Protein AF-A0A967KNG6-F1 (afdb_monomer)

Solvent-accessible surface area (backbone atoms only — not comparable to full-atom values): 4961 Å² total; per-residue (Å²): 103,77,73,54,50,59,52,50,54,47,36,53,53,51,50,54,57,70,57,60,84,64,69,87,71,92,56,77,75,65,64,66,53,51,63,45,49,51,53,46,48,55,52,46,68,57,42,50,59,53,52,53,51,50,62,76,67,60,79,82,58,65,69,64,59,56,71,69,65,54,78,76,77,46,55,64,74,74,72,110

pLDDT: mean 95.4, std 6.03, range [62.75, 98.69]

Foldseek 3Di:
DVVVVVLLVVLVVVVCVLPPPDDDDDDPSVVSNPVSVVSNVVSCVVVVVVVVVCVVPDDDDVVVVVVPDDPVVCPVVVVD

Mean predicted aligned error: 4.94 Å

Radius of gyration: 22.89 Å; Cα contacts (8 Å, |Δi|>4): 17; chains: 1; bounding box: 29×42×60 Å

Nearest PDB structures (foldseek):
  4d5y-assembly1_h  TM=3.310E-01  e=4.886E+00  Oryctolagus cuniculus

Structure (mmCIF, N/CA/C/O backbone):
data_AF-A0A967KNG6-F1
#
_entry.id   AF-A0A967KNG6-F1
#
loop_
_atom_site.grou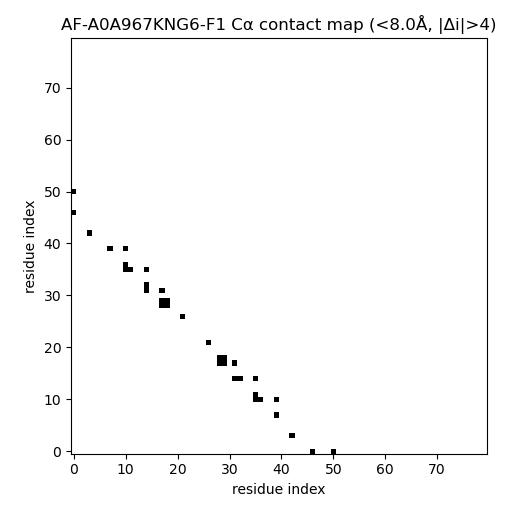p_PDB
_atom_site.id
_atom_site.type_symbol
_atom_site.label_atom_id
_atom_site.label_alt_id
_atom_site.label_comp_id
_atom_site.label_asym_id
_atom_site.label_entity_id
_atom_site.label_seq_id
_atom_site.pdbx_PDB_ins_code
_atom_site.Cartn_x
_atom_site.Cartn_y
_atom_site.Cartn_z
_atom_site.occupancy
_atom_site.B_iso_or_equiv
_atom_site.auth_seq_id
_atom_site.auth_comp_id
_atom_site.auth_asym_id
_atom_site.auth_atom_id
_atom_site.pdbx_PDB_model_num
ATOM 1 N N . ALA A 1 1 ? -2.729 -4.504 6.806 1.00 86.56 1 ALA A N 1
ATOM 2 C CA . ALA A 1 1 ? -2.937 -3.164 6.213 1.00 86.56 1 ALA A CA 1
ATOM 3 C C . ALA A 1 1 ? -1.672 -2.299 6.216 1.00 86.56 1 ALA A C 1
ATOM 5 O O . ALA A 1 1 ? -1.154 -2.046 5.140 1.00 86.56 1 ALA A O 1
ATOM 6 N N . ARG A 1 2 ? -1.109 -1.900 7.372 1.00 95.44 2 ARG A N 1
ATOM 7 C CA . ARG A 1 2 ? 0.037 -0.959 7.423 1.00 95.44 2 ARG A CA 1
ATOM 8 C C . ARG A 1 2 ? 1.247 -1.371 6.568 1.00 95.44 2 ARG A C 1
ATOM 10 O O . ARG A 1 2 ? 1.650 -0.615 5.699 1.00 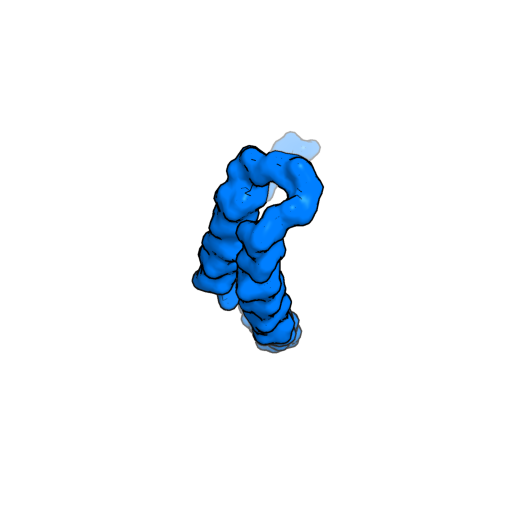95.44 2 ARG A O 1
ATOM 17 N N . ALA A 1 3 ? 1.778 -2.584 6.747 1.00 96.12 3 ALA A N 1
ATOM 18 C CA . ALA A 1 3 ? 2.910 -3.068 5.943 1.00 96.12 3 ALA A CA 1
ATOM 19 C C . ALA A 1 3 ? 2.567 -3.235 4.448 1.00 96.12 3 ALA A C 1
ATOM 21 O O . ALA A 1 3 ? 3.419 -3.041 3.587 1.00 96.12 3 ALA A O 1
ATOM 22 N N . LYS A 1 4 ? 1.302 -3.549 4.131 1.00 97.75 4 LYS A N 1
ATOM 23 C CA . LYS A 1 4 ? 0.825 -3.674 2.747 1.00 97.75 4 LYS A CA 1
ATOM 24 C C . LYS A 1 4 ? 0.843 -2.333 2.006 1.00 97.75 4 LYS A C 1
ATOM 26 O O . LYS A 1 4 ? 1.062 -2.341 0.806 1.00 97.75 4 LYS A O 1
ATOM 31 N N . SER A 1 5 ? 0.717 -1.204 2.710 1.00 97.69 5 SER A N 1
ATOM 32 C CA . SER A 1 5 ? 0.910 0.127 2.115 1.00 97.69 5 SER A CA 1
ATOM 33 C C . SER A 1 5 ? 2.305 0.277 1.493 1.00 97.69 5 SER A C 1
ATOM 35 O O . SER A 1 5 ? 2.420 0.635 0.327 1.00 97.69 5 SER A O 1
ATOM 37 N N . GLY A 1 6 ? 3.364 -0.107 2.218 1.00 98.25 6 GLY A N 1
ATOM 38 C CA . GLY A 1 6 ? 4.735 -0.060 1.693 1.00 98.25 6 GLY A CA 1
ATOM 39 C C . GLY A 1 6 ? 4.935 -0.926 0.445 1.00 98.25 6 GLY A C 1
ATOM 40 O O . GLY A 1 6 ? 5.606 -0.503 -0.491 1.00 98.25 6 GLY A O 1
ATOM 41 N N . ARG A 1 7 ? 4.288 -2.098 0.391 1.00 98.06 7 ARG A N 1
ATOM 42 C CA . ARG A 1 7 ? 4.289 -2.965 -0.800 1.00 98.06 7 ARG A CA 1
ATOM 43 C C . ARG A 1 7 ? 3.665 -2.267 -2.012 1.00 98.06 7 ARG A C 1
ATOM 45 O O . ARG A 1 7 ? 4.284 -2.234 -3.066 1.00 98.06 7 ARG A O 1
ATOM 52 N N . LEU A 1 8 ? 2.487 -1.661 -1.850 1.00 98.50 8 LEU A N 1
ATOM 53 C CA . LEU A 1 8 ? 1.802 -0.956 -2.942 1.00 98.50 8 LEU A CA 1
ATOM 54 C C . LEU A 1 8 ? 2.574 0.284 -3.415 1.00 98.50 8 LEU A C 1
ATOM 56 O O . LEU A 1 8 ? 2.637 0.542 -4.614 1.00 98.50 8 LEU A O 1
ATOM 60 N N . ILE A 1 9 ? 3.205 1.017 -2.491 1.00 98.69 9 ILE A N 1
ATOM 61 C CA . ILE A 1 9 ? 4.106 2.130 -2.829 1.00 98.69 9 ILE A CA 1
ATOM 62 C C . ILE A 1 9 ? 5.292 1.623 -3.660 1.00 98.69 9 ILE A C 1
ATOM 64 O O . ILE A 1 9 ? 5.653 2.247 -4.657 1.00 98.69 9 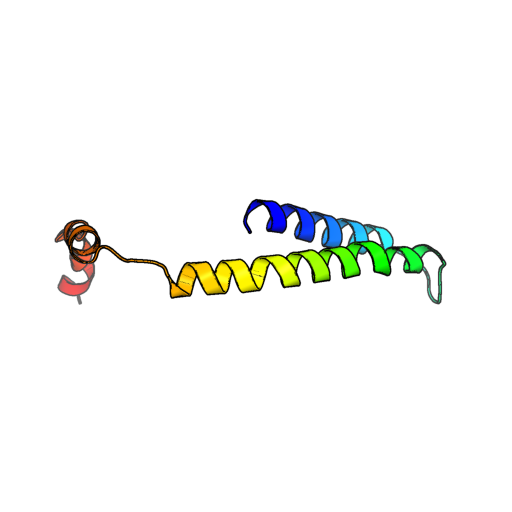ILE A O 1
ATOM 68 N N . GLY A 1 10 ? 5.873 0.482 -3.280 1.00 98.69 10 GLY A N 1
ATOM 69 C CA . GLY A 1 10 ? 6.932 -0.180 -4.041 1.00 98.69 10 GLY A CA 1
ATOM 70 C C . GLY A 1 10 ? 6.497 -0.540 -5.462 1.00 98.69 10 GLY A C 1
ATOM 71 O O . GLY A 1 10 ? 7.164 -0.137 -6.410 1.00 98.69 10 GLY A O 1
ATOM 72 N N . ASN A 1 11 ? 5.349 -1.208 -5.615 1.00 98.56 11 ASN A N 1
ATOM 73 C CA . ASN A 1 11 ? 4.797 -1.576 -6.925 1.00 98.56 11 ASN A CA 1
ATOM 74 C C . ASN A 1 11 ? 4.579 -0.350 -7.823 1.00 98.56 11 ASN A C 1
ATOM 76 O O . ASN A 1 11 ? 4.985 -0.358 -8.982 1.00 98.56 11 ASN A O 1
ATOM 80 N N . LEU A 1 12 ? 3.984 0.720 -7.281 1.00 98.62 12 LEU A N 1
ATOM 81 C CA . LEU A 1 12 ? 3.773 1.966 -8.020 1.00 98.62 12 LEU A CA 1
ATOM 82 C C . LEU A 1 12 ? 5.103 2.583 -8.464 1.00 98.62 12 LEU A C 1
ATOM 84 O O . LEU A 1 12 ? 5.256 2.976 -9.616 1.00 98.62 12 LEU A O 1
ATOM 88 N N . THR A 1 13 ? 6.064 2.670 -7.547 1.00 98.69 13 THR A N 1
ATOM 89 C CA . THR A 1 13 ? 7.359 3.302 -7.822 1.00 98.69 13 THR A CA 1
ATOM 90 C C . THR A 1 13 ? 8.152 2.500 -8.854 1.00 98.69 13 THR A C 1
ATOM 92 O O . THR A 1 13 ? 8.747 3.091 -9.751 1.00 98.69 13 THR A O 1
ATOM 95 N N . GLY A 1 14 ? 8.116 1.165 -8.766 1.00 98.56 14 GLY A N 1
ATOM 96 C CA . GLY A 1 14 ? 8.705 0.265 -9.757 1.00 98.56 14 GLY A CA 1
ATOM 97 C C . GLY A 1 14 ? 8.088 0.454 -11.140 1.00 98.56 14 GLY A C 1
ATOM 98 O O . GLY A 1 14 ? 8.815 0.701 -12.096 1.00 98.56 14 GLY A O 1
ATOM 99 N N . LEU A 1 15 ? 6.755 0.453 -11.238 1.00 98.38 15 LEU A N 1
ATOM 100 C CA . LEU A 1 15 ? 6.061 0.656 -12.513 1.00 98.38 15 LEU A CA 1
ATOM 101 C C . LEU A 1 15 ? 6.370 2.029 -13.131 1.00 98.38 15 LEU A C 1
ATOM 103 O O . LEU A 1 15 ? 6.649 2.122 -14.323 1.00 98.38 15 LEU A O 1
ATOM 107 N N . LEU A 1 16 ? 6.375 3.099 -12.329 1.00 98.62 16 LEU A N 1
ATOM 108 C CA . LEU A 1 16 ? 6.764 4.433 -12.801 1.00 98.62 16 LEU A CA 1
ATOM 109 C C . LEU A 1 16 ? 8.209 4.464 -13.316 1.00 98.62 16 LEU A C 1
ATOM 111 O O . LEU A 1 16 ? 8.490 5.172 -14.282 1.00 98.62 16 LEU A O 1
ATOM 115 N N . ALA A 1 17 ? 9.117 3.708 -12.694 1.00 98.50 17 ALA A N 1
ATOM 116 C CA . ALA A 1 17 ? 10.496 3.592 -13.152 1.00 98.50 17 ALA A CA 1
ATOM 117 C C . ALA A 1 17 ? 10.599 2.837 -14.486 1.00 98.50 17 ALA A C 1
ATOM 119 O O . ALA A 1 17 ? 11.319 3.308 -15.362 1.00 98.50 17 ALA A O 1
ATOM 120 N N . THR A 1 18 ? 9.847 1.747 -14.672 1.00 98.00 18 THR A N 1
ATOM 121 C CA . THR A 1 18 ? 9.763 1.022 -15.954 1.00 98.00 18 THR A CA 1
ATOM 122 C C . THR A 1 18 ? 9.255 1.921 -17.080 1.00 98.00 18 THR A C 1
ATOM 124 O O . THR A 1 18 ? 9.793 1.913 -18.180 1.00 98.00 18 THR A O 1
ATOM 127 N N . LEU A 1 19 ? 8.243 2.749 -16.805 1.00 98.00 19 LEU A N 1
ATOM 128 C CA . LEU A 1 19 ? 7.644 3.629 -17.812 1.00 98.00 19 LEU A CA 1
ATOM 129 C C . LEU A 1 19 ? 8.501 4.858 -18.153 1.00 98.00 19 LEU A C 1
ATOM 131 O O . LEU A 1 19 ? 8.258 5.537 -19.155 1.00 98.00 19 LEU A O 1
ATOM 135 N N . LYS A 1 20 ? 9.478 5.198 -17.310 1.00 98.25 20 LYS A N 1
ATOM 136 C CA . LYS A 1 20 ? 10.224 6.452 -17.411 1.00 98.25 20 LYS A CA 1
ATOM 137 C C . LYS A 1 20 ? 11.055 6.499 -18.696 1.00 98.25 20 LYS A C 1
ATOM 139 O O . LYS A 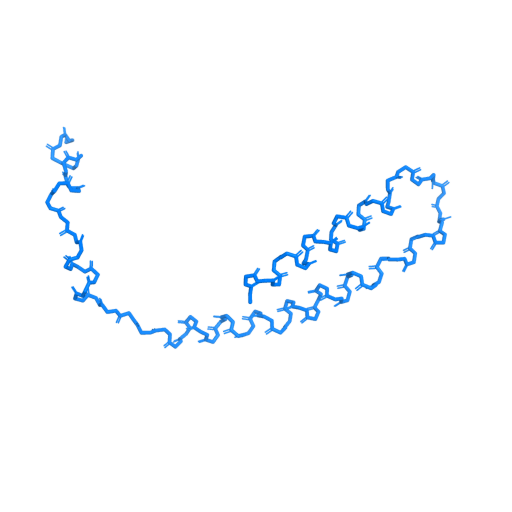1 20 ? 12.113 5.887 -18.790 1.00 98.25 20 LYS A O 1
ATOM 144 N N . GLY A 1 21 ? 10.651 7.368 -19.621 1.00 97.50 21 GLY A N 1
ATOM 145 C CA . GLY A 1 21 ? 11.425 7.668 -20.828 1.00 97.50 21 GLY A CA 1
ATOM 146 C C . GLY A 1 21 ? 11.300 6.622 -21.935 1.00 97.50 21 GLY A C 1
ATOM 147 O O . GLY A 1 21 ? 12.090 6.670 -22.875 1.00 97.50 21 GLY A O 1
ATOM 148 N N . LEU A 1 22 ? 10.320 5.714 -21.847 1.00 96.94 22 LEU A N 1
ATOM 149 C CA . LEU A 1 22 ? 10.012 4.792 -22.936 1.00 96.94 22 LEU A CA 1
ATOM 150 C C . LEU A 1 22 ? 9.622 5.578 -24.202 1.00 96.94 22 LEU A C 1
ATOM 152 O O . LEU A 1 22 ? 8.748 6.453 -24.135 1.00 96.94 22 LEU A O 1
ATOM 156 N N . PRO A 1 23 ? 10.251 5.301 -25.359 1.00 95.62 23 PRO A N 1
ATOM 157 C CA . PRO A 1 23 ? 9.819 5.876 -26.621 1.00 95.62 23 PRO A CA 1
ATOM 158 C C . PRO A 1 23 ? 8.452 5.308 -27.015 1.00 95.62 23 PRO A C 1
ATOM 160 O O . PRO A 1 23 ? 8.079 4.202 -26.637 1.00 95.62 23 PRO A O 1
ATOM 163 N N . SER A 1 24 ? 7.700 6.056 -27.819 1.00 95.31 24 SER A N 1
ATOM 164 C CA . SER A 1 24 ? 6.505 5.506 -28.468 1.00 95.31 24 SER A CA 1
ATOM 165 C C . SER A 1 24 ? 6.901 4.532 -29.593 1.00 95.31 24 SER A C 1
ATOM 167 O O . SER A 1 24 ? 7.919 4.739 -30.247 1.00 95.31 24 SER A O 1
ATOM 169 N N . ALA A 1 25 ? 6.128 3.496 -29.926 1.00 92.69 25 ALA A N 1
ATOM 170 C CA . ALA A 1 25 ? 4.825 3.101 -29.384 1.00 92.69 25 ALA A CA 1
ATOM 171 C C . ALA A 1 25 ? 4.938 1.900 -28.424 1.00 92.69 25 ALA A C 1
ATOM 173 O O . ALA A 1 25 ? 5.344 2.082 -27.285 1.00 92.69 25 ALA A O 1
ATOM 174 N N . TYR A 1 26 ? 4.553 0.691 -28.847 1.00 96.94 26 TYR A N 1
ATOM 175 C CA . TYR A 1 26 ? 4.681 -0.505 -28.012 1.00 96.94 26 TYR A CA 1
ATOM 176 C C . TYR A 1 26 ? 6.152 -0.866 -27.783 1.00 96.94 26 TYR A C 1
ATOM 178 O O . TYR A 1 26 ? 6.917 -0.959 -28.743 1.00 96.94 26 TYR A O 1
ATOM 186 N N . ASP A 1 27 ? 6.482 -1.165 -26.529 1.00 97.88 27 ASP A N 1
ATOM 187 C CA . ASP A 1 27 ? 7.744 -1.765 -26.111 1.00 97.88 27 ASP A CA 1
ATOM 188 C C . ASP A 1 27 ? 7.468 -3.006 -25.244 1.00 97.88 27 ASP A C 1
ATOM 190 O O . ASP A 1 27 ? 6.442 -3.087 -24.558 1.00 97.88 27 ASP A O 1
ATOM 194 N N . LYS A 1 28 ? 8.368 -3.995 -25.280 1.00 97.56 28 LYS A N 1
ATOM 195 C CA . LYS A 1 28 ? 8.238 -5.225 -24.491 1.00 97.56 28 LYS A CA 1
ATOM 196 C C . LYS A 1 28 ? 8.298 -4.943 -22.987 1.00 97.56 28 LYS A C 1
ATOM 198 O O . LYS A 1 28 ? 7.657 -5.67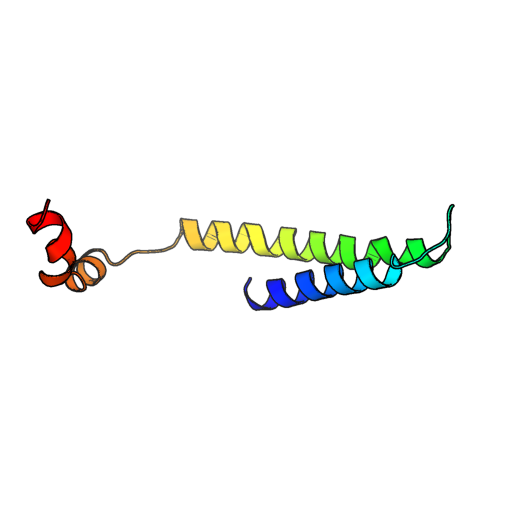4 -22.234 1.00 97.56 28 LYS A O 1
ATOM 203 N N . ASP A 1 29 ? 8.968 -3.875 -22.567 1.00 97.94 29 ASP A N 1
ATOM 204 C CA . ASP A 1 29 ? 9.050 -3.444 -21.167 1.00 97.94 29 ASP A CA 1
ATOM 205 C C . ASP A 1 29 ? 7.661 -3.171 -20.560 1.00 97.94 29 ASP A C 1
ATOM 207 O O . ASP A 1 29 ? 7.445 -3.362 -19.364 1.00 97.94 29 ASP A O 1
ATOM 211 N N . LEU A 1 30 ? 6.663 -2.831 -21.390 1.00 98.19 30 LEU A N 1
ATOM 212 C CA . LEU A 1 30 ? 5.269 -2.669 -20.960 1.00 98.19 30 LEU A CA 1
ATOM 213 C C . LEU A 1 30 ? 4.637 -3.966 -20.435 1.00 98.19 30 LEU A C 1
ATOM 215 O O . LEU A 1 30 ? 3.548 -3.921 -19.876 1.00 98.19 30 LEU A O 1
ATOM 219 N N . GLN A 1 31 ? 5.273 -5.128 -20.617 1.00 98.19 31 GLN A N 1
ATOM 220 C CA . GLN A 1 31 ? 4.764 -6.390 -20.080 1.00 98.19 31 GLN A CA 1
ATOM 221 C C . GLN A 1 31 ? 4.900 -6.506 -18.556 1.00 98.19 31 GLN A C 1
ATOM 223 O O . GLN A 1 31 ? 4.155 -7.295 -17.970 1.00 98.19 31 GLN A O 1
ATOM 228 N N . GLU A 1 32 ? 5.769 -5.697 -17.940 1.00 98.19 32 GLU A N 1
ATOM 229 C CA . GLU A 1 32 ? 5.983 -5.602 -16.486 1.00 98.19 32 GLU A CA 1
ATOM 230 C C . GLU A 1 32 ? 4.801 -4.955 -15.739 1.00 98.19 32 GLU A C 1
ATOM 232 O O . GLU A 1 32 ? 4.824 -4.816 -14.521 1.00 98.19 32 GLU A O 1
ATOM 237 N N . ASP A 1 33 ? 3.745 -4.541 -16.442 1.00 97.94 33 ASP A N 1
ATOM 238 C CA . ASP A 1 33 ? 2.536 -3.959 -15.857 1.00 97.94 33 ASP A CA 1
ATOM 239 C C . ASP A 1 33 ? 1.701 -4.968 -15.049 1.00 97.94 33 ASP A C 1
ATOM 241 O O . ASP A 1 33 ? 1.040 -4.604 -14.069 1.00 97.94 33 ASP A O 1
ATOM 245 N N . LYS A 1 34 ? 1.724 -6.241 -15.454 1.00 98.38 34 LYS A N 1
ATOM 246 C CA . LYS A 1 34 ?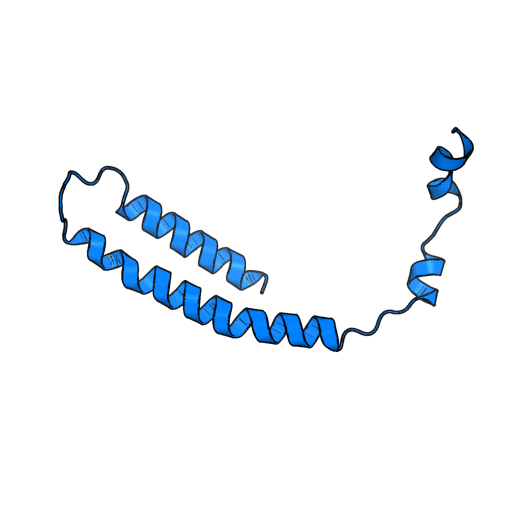 0.827 -7.291 -14.949 1.00 98.38 34 LYS A CA 1
ATOM 247 C C . LYS A 1 34 ? 1.113 -7.647 -13.504 1.00 98.38 34 LYS A C 1
ATOM 249 O O . LYS A 1 34 ? 0.201 -7.622 -12.684 1.00 98.38 34 LYS A O 1
ATOM 254 N N . GLU A 1 35 ? 2.362 -7.966 -13.191 1.00 98.31 35 GLU A N 1
ATOM 255 C CA . GLU A 1 35 ? 2.768 -8.396 -11.852 1.00 98.31 35 GLU A CA 1
ATOM 256 C C . GLU A 1 35 ? 2.419 -7.370 -10.756 1.00 98.31 35 GLU A C 1
ATOM 258 O O . GLU A 1 35 ? 1.695 -7.741 -9.824 1.00 98.31 35 GLU A O 1
ATOM 263 N N . PRO A 1 36 ? 2.816 -6.080 -10.849 1.00 98.12 36 PRO A N 1
ATOM 264 C CA . PRO A 1 36 ? 2.471 -5.087 -9.834 1.00 98.12 36 PRO A CA 1
ATOM 265 C C . PRO A 1 36 ? 0.964 -4.810 -9.766 1.00 98.12 36 PRO A C 1
ATOM 267 O O . PRO A 1 36 ? 0.454 -4.525 -8.678 1.00 98.12 36 PRO A O 1
ATOM 270 N N . SER A 1 37 ? 0.244 -4.916 -10.889 1.00 97.88 37 SER A N 1
ATOM 271 C CA . SER A 1 37 ? -1.209 -4.705 -10.943 1.00 97.88 37 SER A CA 1
ATOM 272 C C . SER A 1 37 ? -1.987 -5.845 -10.286 1.00 97.88 37 SER A C 1
ATOM 274 O O . SER A 1 37 ? -2.884 -5.594 -9.478 1.00 97.88 37 SER A O 1
ATOM 276 N N . PHE A 1 38 ? -1.635 -7.098 -10.583 1.00 98.62 38 PHE A N 1
ATOM 277 C CA . PHE A 1 38 ? -2.263 -8.268 -9.968 1.00 98.62 38 PHE A CA 1
ATOM 278 C C . PHE A 1 38 ? -1.942 -8.351 -8.481 1.00 98.62 38 PHE A C 1
ATOM 280 O O . PHE A 1 38 ? -2.844 -8.548 -7.670 1.00 98.62 38 PHE A O 1
ATOM 287 N N . ASP A 1 39 ? -0.697 -8.077 -8.094 1.00 98.62 39 ASP A N 1
ATOM 288 C CA . ASP A 1 39 ? -0.333 -8.032 -6.683 1.00 98.62 39 ASP A CA 1
ATOM 289 C C . ASP A 1 39 ? -1.083 -6.934 -5.909 1.00 98.62 39 ASP A C 1
ATOM 291 O O . ASP A 1 39 ? -1.498 -7.134 -4.759 1.00 98.62 39 ASP A O 1
ATOM 295 N N . ALA A 1 40 ? -1.289 -5.770 -6.536 1.00 98.44 40 ALA A N 1
ATOM 296 C CA . ALA A 1 40 ? -2.088 -4.705 -5.951 1.00 98.44 40 ALA A CA 1
ATOM 297 C C . ALA A 1 40 ? -3.548 -5.133 -5.767 1.00 98.44 40 ALA A C 1
ATOM 299 O O . ALA A 1 40 ? -4.111 -4.938 -4.684 1.00 98.44 40 ALA A O 1
ATOM 300 N N . PHE A 1 41 ? -4.137 -5.759 -6.789 1.00 98.56 41 PHE A N 1
ATOM 301 C CA . PHE A 1 41 ? -5.491 -6.298 -6.727 1.00 98.56 41 PHE A CA 1
ATOM 302 C C . PHE A 1 41 ? -5.634 -7.324 -5.599 1.00 98.56 41 PHE A C 1
ATOM 304 O O . PHE A 1 41 ? -6.469 -7.133 -4.715 1.00 98.56 41 PHE A O 1
ATOM 311 N N . ASP A 1 42 ? -4.784 -8.349 -5.554 1.00 98.56 42 ASP A N 1
ATOM 312 C CA . ASP A 1 42 ? -4.845 -9.404 -4.536 1.00 98.56 42 ASP A CA 1
ATOM 313 C C . ASP A 1 42 ? -4.648 -8.846 -3.123 1.00 98.56 42 ASP A C 1
ATOM 315 O O . ASP A 1 42 ? -5.353 -9.208 -2.170 1.00 98.56 42 ASP A O 1
ATOM 319 N N . THR A 1 43 ? -3.718 -7.900 -2.974 1.00 98.44 43 THR A N 1
ATOM 320 C CA . THR A 1 43 ? -3.465 -7.224 -1.701 1.00 98.44 43 THR A CA 1
ATOM 321 C C . THR A 1 43 ? -4.691 -6.451 -1.219 1.00 98.44 43 THR A C 1
ATOM 323 O O . THR A 1 43 ? -5.037 -6.535 -0.036 1.00 98.44 43 THR A O 1
ATOM 326 N N . LEU A 1 44 ? -5.361 -5.702 -2.095 1.00 98.38 44 LEU A N 1
ATOM 327 C CA . LEU A 1 44 ? -6.548 -4.927 -1.732 1.00 98.38 44 LEU A CA 1
ATOM 328 C C . LEU A 1 44 ? -7.760 -5.831 -1.499 1.00 98.38 44 LEU A C 1
ATOM 330 O O . LEU A 1 44 ? -8.451 -5.666 -0.492 1.00 98.38 44 LEU A O 1
ATOM 334 N N . ASN A 1 45 ? -7.964 -6.824 -2.362 1.00 98.38 45 ASN A N 1
ATOM 335 C CA . ASN A 1 45 ? -9.068 -7.775 -2.282 1.00 98.38 45 ASN A CA 1
ATOM 336 C C . ASN A 1 45 ? -9.038 -8.586 -0.977 1.00 98.38 45 ASN A C 1
ATOM 338 O O . ASN A 1 45 ? -10.078 -8.894 -0.406 1.00 98.38 45 ASN A O 1
ATOM 342 N N . THR A 1 46 ? -7.848 -8.871 -0.447 1.00 97.44 46 THR A N 1
ATOM 343 C CA . THR A 1 46 ? -7.695 -9.530 0.860 1.00 97.44 46 THR A CA 1
ATOM 344 C C . THR A 1 46 ? -7.733 -8.550 2.034 1.00 97.44 46 THR A C 1
ATOM 346 O O . THR A 1 46 ? -8.306 -8.851 3.081 1.00 97.44 46 THR A O 1
ATOM 349 N N . THR A 1 47 ? -7.145 -7.359 1.896 1.00 98.06 47 THR A N 1
ATOM 350 C CA . THR A 1 47 ? -7.011 -6.412 3.016 1.00 98.06 47 THR A CA 1
ATOM 351 C C . THR A 1 47 ? -8.317 -5.681 3.333 1.00 98.06 47 THR A C 1
ATOM 353 O O . THR A 1 47 ? -8.619 -5.464 4.508 1.00 98.06 47 THR A O 1
ATOM 356 N N . LEU A 1 48 ? -9.094 -5.288 2.320 1.00 98.31 48 LEU A N 1
ATOM 357 C CA . LEU A 1 48 ? -10.299 -4.476 2.513 1.00 98.31 48 LEU A CA 1
ATOM 358 C C . LEU A 1 48 ? -11.410 -5.212 3.283 1.00 98.31 48 LEU A C 1
ATOM 360 O O . LEU A 1 48 ? -11.933 -4.621 4.233 1.00 98.31 48 LEU A O 1
ATOM 364 N N . PRO A 1 49 ? -11.746 -6.487 2.992 1.00 98.31 49 PRO A N 1
ATOM 365 C CA . PRO A 1 49 ? -12.740 -7.219 3.779 1.00 98.31 49 PRO A CA 1
ATOM 366 C C . PRO A 1 49 ? -12.334 -7.377 5.247 1.00 98.31 49 PRO A C 1
ATOM 368 O O . PRO A 1 49 ? -13.170 -7.216 6.134 1.00 98.31 49 PRO A O 1
ATOM 371 N N . VAL A 1 50 ? -11.045 -7.616 5.517 1.00 97.75 50 VAL A N 1
ATOM 372 C CA . VAL A 1 50 ? -10.514 -7.721 6.886 1.00 97.75 50 VAL A CA 1
ATOM 373 C C . VAL A 1 50 ? -10.677 -6.402 7.640 1.00 97.75 50 VAL A C 1
ATOM 375 O O . VAL A 1 50 ? -11.142 -6.401 8.778 1.00 97.75 50 VAL A O 1
ATOM 378 N N . LEU A 1 51 ? -10.337 -5.271 7.013 1.00 98.06 51 LEU A N 1
ATOM 379 C CA . LEU A 1 51 ? -10.521 -3.951 7.620 1.00 98.06 51 LEU A CA 1
ATOM 380 C C . LEU A 1 51 ? -12.000 -3.628 7.850 1.00 98.06 51 LEU A C 1
ATOM 382 O O . LEU A 1 51 ? -12.354 -3.127 8.914 1.00 98.06 51 LEU A O 1
ATOM 386 N N . SER A 1 52 ? -12.867 -3.954 6.889 1.00 98.38 52 SER A N 1
ATOM 387 C CA . SER A 1 52 ? -14.314 -3.793 7.046 1.00 98.38 52 SER A CA 1
ATOM 388 C C . SER A 1 52 ? -14.837 -4.604 8.234 1.00 98.38 52 SER A C 1
ATOM 390 O O . SER A 1 52 ? -15.563 -4.068 9.070 1.00 98.38 52 SER A O 1
ATOM 392 N N . GLY A 1 53 ? -14.423 -5.870 8.352 1.00 98.38 53 GLY A N 1
ATOM 393 C CA . GLY A 1 53 ? -14.757 -6.730 9.487 1.00 98.38 53 GLY A CA 1
ATOM 394 C C . GLY A 1 53 ? -14.281 -6.145 10.816 1.00 98.38 53 GLY A C 1
ATOM 395 O O . GLY A 1 53 ? -15.074 -6.032 11.745 1.00 98.38 53 GLY A O 1
ATOM 396 N N . LEU A 1 54 ? -13.027 -5.686 10.874 1.00 98.00 54 LEU A N 1
ATOM 397 C CA . LEU A 1 54 ? -12.447 -5.059 12.063 1.00 98.00 54 LEU A CA 1
ATOM 398 C C . LEU A 1 54 ? -13.285 -3.873 12.540 1.00 98.00 54 LEU A C 1
ATOM 400 O O . LEU A 1 54 ? -13.639 -3.825 13.715 1.00 98.00 54 LEU A O 1
ATOM 404 N N . ILE A 1 55 ? -13.619 -2.940 11.642 1.00 97.88 55 ILE A N 1
ATOM 405 C CA . ILE A 1 55 ? -14.409 -1.752 11.992 1.00 97.88 55 ILE A CA 1
ATOM 406 C C . ILE A 1 55 ? -15.816 -2.146 12.445 1.00 97.88 55 ILE A C 1
ATOM 408 O O . ILE A 1 55 ? -16.293 -1.622 13.448 1.00 97.88 55 ILE A O 1
ATOM 412 N N . LYS A 1 56 ? -16.459 -3.109 11.771 1.00 98.31 56 LYS A N 1
ATOM 413 C CA . LYS A 1 56 ? -17.792 -3.603 12.158 1.00 98.31 56 LYS A CA 1
ATOM 414 C C . LYS A 1 56 ? -17.825 -4.196 13.566 1.00 98.31 56 LYS A C 1
ATOM 416 O O . LYS A 1 56 ? -18.850 -4.107 14.232 1.00 98.31 56 LYS A O 1
ATOM 421 N N . THR A 1 57 ? -16.738 -4.824 14.005 1.00 98.19 57 THR A N 1
ATOM 422 C CA . THR A 1 57 ? -16.677 -5.510 15.305 1.00 98.19 57 THR A CA 1
ATOM 423 C C . THR A 1 57 ? -15.935 -4.725 16.384 1.00 98.19 57 THR A C 1
ATOM 425 O O . THR A 1 57 ? -15.811 -5.206 17.512 1.00 98.19 57 THR A O 1
ATOM 428 N N . LEU A 1 58 ? -15.410 -3.543 16.056 1.00 98.06 58 LEU A N 1
ATOM 429 C CA . LEU A 1 58 ? -14.664 -2.708 16.987 1.00 98.06 58 LEU A CA 1
ATOM 430 C C . LEU A 1 58 ? -15.563 -2.306 18.163 1.00 98.06 58 LEU A C 1
ATOM 432 O O . LEU A 1 58 ? -16.650 -1.766 17.974 1.00 98.06 58 LEU A O 1
ATOM 436 N N . ARG A 1 59 ? -15.091 -2.531 19.392 1.00 97.75 59 ARG A N 1
ATOM 437 C CA . ARG A 1 59 ? -15.755 -2.042 20.605 1.00 97.75 59 ARG A CA 1
ATOM 438 C C . ARG A 1 59 ? -15.028 -0.815 21.125 1.00 97.75 59 ARG A C 1
ATOM 440 O O . ARG A 1 59 ? -13.859 -0.892 21.499 1.00 97.75 59 ARG A O 1
ATOM 447 N N . LEU A 1 60 ? -15.736 0.306 21.154 1.00 97.25 60 LEU A N 1
ATOM 448 C CA . LEU A 1 60 ? -15.254 1.534 21.772 1.00 97.25 60 LEU A CA 1
ATOM 449 C C . LEU A 1 60 ? -15.433 1.465 23.294 1.00 97.25 60 LEU A C 1
ATOM 451 O O . LEU A 1 60 ? -16.253 0.698 23.799 1.00 97.25 60 LEU A O 1
ATOM 455 N N . GLN A 1 61 ? -14.662 2.272 24.021 1.00 97.75 61 GLN A N 1
ATOM 456 C CA . GLN A 1 61 ? -14.768 2.429 25.476 1.00 97.75 61 GLN A CA 1
ATOM 457 C C . GLN A 1 61 ? -15.135 3.889 25.783 1.00 97.75 61 GLN A C 1
ATOM 459 O O . GLN A 1 61 ? -14.237 4.666 26.113 1.00 97.75 61 GLN A O 1
ATOM 464 N N . PRO A 1 62 ? -16.421 4.283 25.646 1.00 96.88 62 PRO A N 1
ATOM 465 C CA . PRO A 1 62 ? -16.835 5.686 25.710 1.00 96.88 62 PRO A CA 1
ATOM 466 C C . PRO A 1 62 ? -16.421 6.367 27.011 1.00 96.88 62 PRO A C 1
ATOM 468 O O . PRO A 1 62 ? -15.912 7.477 26.973 1.00 96.88 62 PRO A O 1
ATOM 471 N N . GLU A 1 63 ? -16.539 5.674 28.144 1.00 96.88 63 GLU A N 1
ATOM 472 C CA . GLU A 1 63 ? -16.143 6.205 29.453 1.00 96.88 63 GLU A CA 1
ATOM 473 C C . GLU A 1 63 ? -14.655 6.568 29.507 1.00 96.88 63 GLU A C 1
ATOM 475 O O . GLU A 1 63 ? -14.298 7.650 29.959 1.00 96.88 63 GLU A O 1
ATOM 480 N N . LYS A 1 64 ? -13.775 5.705 28.980 1.00 96.12 64 LYS A N 1
ATOM 481 C CA . LYS A 1 64 ? -12.336 6.000 28.915 1.00 96.12 64 LYS A CA 1
ATOM 482 C C . LYS A 1 64 ? -12.027 7.119 27.934 1.00 96.12 64 LYS A C 1
ATOM 484 O O . LYS A 1 64 ? -11.119 7.892 28.194 1.00 96.12 64 LYS A O 1
ATOM 489 N N . MET A 1 65 ? -12.753 7.193 26.819 1.00 96.31 65 MET A N 1
ATOM 490 C CA . MET A 1 65 ? -12.582 8.266 25.838 1.00 96.31 65 MET A CA 1
ATOM 491 C C . MET A 1 65 ? -13.007 9.617 26.430 1.00 96.31 65 MET A C 1
ATOM 493 O O . MET A 1 65 ? -12.278 10.590 26.287 1.00 96.31 65 MET A O 1
ATOM 497 N N . LEU A 1 66 ? -14.128 9.656 27.157 1.00 94.56 66 LEU A N 1
ATOM 498 C CA . LEU A 1 66 ? -14.613 10.845 27.861 1.00 94.56 66 LEU A CA 1
ATOM 499 C C . LEU A 1 66 ? -13.676 11.264 28.995 1.00 94.56 66 LEU A C 1
ATOM 501 O O . LEU A 1 66 ? -13.410 12.448 29.152 1.00 94.56 66 LEU A O 1
ATOM 505 N N . ALA A 1 67 ? -13.124 10.309 29.744 1.00 94.88 67 ALA A N 1
ATOM 506 C CA . ALA A 1 67 ? -12.181 10.594 30.825 1.00 94.88 67 ALA A CA 1
ATOM 507 C C . ALA A 1 67 ? -10.841 11.196 30.349 1.00 94.88 67 ALA A C 1
ATOM 509 O O . ALA A 1 67 ? -10.063 11.648 31.182 1.00 94.88 67 ALA A O 1
ATOM 510 N N . GLN A 1 68 ? -10.545 11.181 29.042 1.00 94.12 68 GLN A N 1
ATOM 511 C CA . GLN A 1 68 ? -9.378 11.865 28.465 1.00 94.12 68 GLN A CA 1
ATOM 512 C C . GLN A 1 68 ? -9.660 13.329 28.095 1.00 94.12 68 GLN A C 1
ATOM 514 O O . GLN A 1 68 ? -8.737 14.032 27.689 1.00 94.12 68 GLN A O 1
ATOM 519 N N . LEU A 1 69 ? -10.911 13.790 28.194 1.00 92.88 69 LEU A N 1
ATOM 520 C CA . LEU A 1 69 ? -11.251 15.186 27.943 1.00 92.88 69 LEU A CA 1
ATOM 521 C C . LEU A 1 69 ? -10.852 16.038 29.152 1.00 92.88 69 LEU A C 1
ATOM 523 O O . LEU A 1 69 ? -11.269 15.766 30.277 1.00 92.88 69 LEU A O 1
ATOM 527 N N . ASP A 1 70 ? -10.065 17.079 28.898 1.00 88.88 70 ASP A N 1
ATOM 528 C CA . ASP A 1 70 ? -9.630 18.061 29.890 1.00 88.88 70 ASP A CA 1
ATOM 529 C C . ASP A 1 70 ? -10.323 19.411 29.638 1.00 88.88 70 ASP A C 1
ATOM 531 O O . ASP A 1 70 ? -10.599 19.775 28.494 1.00 88.88 70 ASP A O 1
ATOM 535 N N . ALA A 1 71 ? -10.589 20.166 30.707 1.00 83.31 71 ALA A N 1
ATOM 536 C CA . ALA A 1 71 ? -11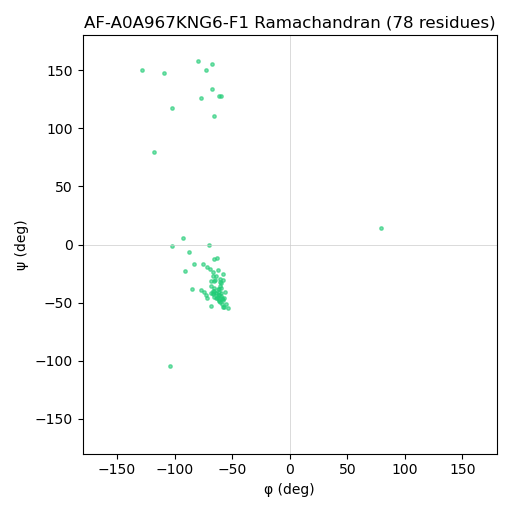.223 21.482 30.643 1.00 83.31 71 ALA A CA 1
ATOM 537 C C . ALA A 1 71 ? -10.449 22.491 29.768 1.00 83.31 71 ALA A C 1
ATOM 539 O O . ALA A 1 71 ? -11.052 23.350 29.131 1.00 83.31 71 ALA A O 1
ATOM 540 N N . SER A 1 72 ? -9.123 22.363 29.693 1.00 87.56 72 SER A N 1
ATOM 541 C CA . SER A 1 72 ? -8.250 23.181 28.843 1.00 87.56 72 SER A CA 1
ATOM 542 C C . SER A 1 72 ? -8.525 23.029 27.345 1.00 87.56 72 SER A C 1
ATOM 544 O O . SER A 1 72 ? -8.219 23.947 26.585 1.00 87.56 72 SER A O 1
ATOM 546 N N . LEU A 1 73 ? -9.149 21.928 26.909 1.00 89.38 73 LEU A N 1
ATOM 547 C CA . LEU A 1 73 ? -9.539 21.730 25.509 1.00 89.38 73 LEU A CA 1
ATOM 548 C C . LEU A 1 73 ? -10.672 22.669 25.072 1.00 89.38 73 LEU A C 1
ATOM 550 O O . LEU A 1 73 ? -10.803 22.927 23.882 1.00 89.38 73 LEU A O 1
ATOM 554 N N . PHE A 1 74 ? -11.448 23.206 26.020 1.00 86.38 74 PHE A N 1
ATOM 555 C CA . PHE A 1 74 ? -12.556 24.134 25.759 1.00 86.38 74 PHE A CA 1
ATOM 556 C C . PHE A 1 74 ? -12.134 25.608 25.834 1.00 86.38 74 PHE A C 1
ATOM 558 O O . PHE A 1 74 ? -12.971 26.500 25.739 1.00 86.38 74 PHE A O 1
ATOM 565 N N . ALA A 1 75 ? -10.839 25.897 26.010 1.00 86.19 75 ALA A N 1
ATOM 566 C CA . ALA A 1 75 ? -10.352 27.270 26.138 1.00 86.19 75 ALA A CA 1
ATOM 567 C C . ALA A 1 75 ? -10.642 28.130 24.894 1.00 86.19 75 ALA A C 1
ATOM 569 O O . ALA A 1 75 ? -10.825 29.337 25.025 1.00 86.19 75 ALA A O 1
ATOM 570 N N . THR A 1 76 ? -10.705 27.520 23.705 1.00 85.12 76 THR A N 1
ATOM 571 C CA . THR A 1 76 ? -11.100 28.205 22.465 1.00 85.12 76 THR A CA 1
ATOM 572 C C . THR A 1 76 ? -12.602 28.468 22.410 1.00 85.12 76 THR A C 1
ATOM 574 O O . THR A 1 76 ? -12.990 29.577 22.074 1.00 85.12 76 THR A O 1
ATOM 577 N N . ASP A 1 77 ? -13.437 27.514 22.838 1.00 85.44 77 ASP A N 1
ATOM 578 C CA . ASP A 1 77 ? -14.899 27.689 22.876 1.00 85.44 77 ASP A CA 1
ATOM 579 C C . ASP A 1 77 ? -15.342 28.754 23.895 1.00 85.44 77 ASP A C 1
ATOM 581 O O . ASP A 1 77 ? -16.427 29.308 23.782 1.00 85.44 77 ASP A O 1
ATOM 585 N N . MET A 1 78 ? -14.525 29.024 24.920 1.00 75.56 78 MET A N 1
ATOM 586 C CA . MET A 1 78 ? -14.779 30.077 25.912 1.00 75.56 78 MET A CA 1
ATOM 587 C C . MET A 1 78 ? -14.329 31.475 25.464 1.00 75.56 78 MET A C 1
ATOM 589 O O . MET A 1 78 ? -14.680 32.457 26.120 1.00 75.56 78 MET A O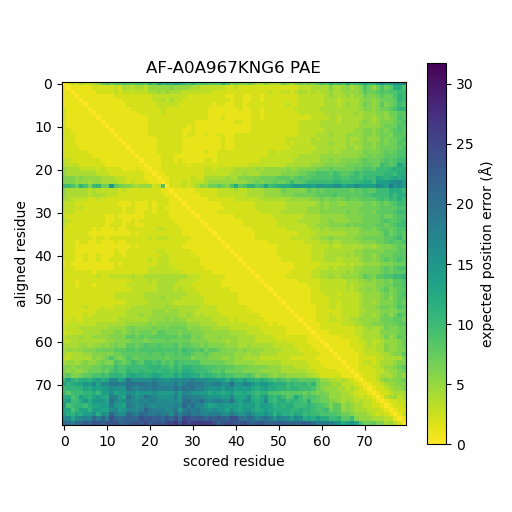 1
ATOM 593 N N . ALA A 1 79 ? -13.485 31.561 24.433 1.00 79.06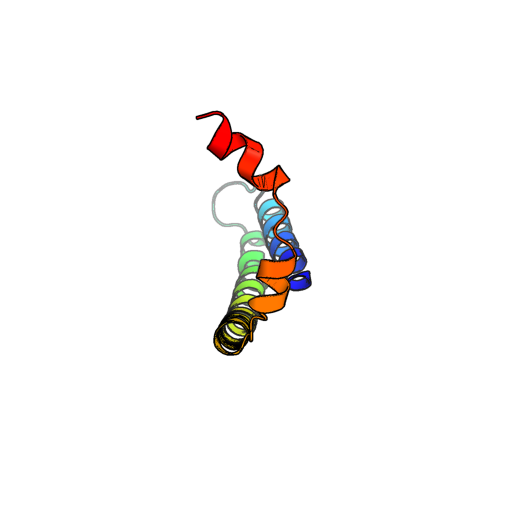 79 ALA A N 1
ATOM 594 C CA . ALA A 1 79 ? -12.965 32.823 23.912 1.00 79.06 79 ALA A CA 1
ATOM 595 C C . ALA A 1 79 ? -13.837 33.409 22.786 1.00 79.06 79 ALA A C 1
ATOM 597 O O . ALA A 1 79 ? -13.775 34.622 22.570 1.00 79.06 79 ALA A O 1
ATOM 598 N N . ASP A 1 80 ? -14.619 32.562 22.108 1.00 62.75 80 ASP A N 1
ATOM 599 C CA . ASP A 1 80 ? -15.617 32.917 21.087 1.00 62.75 80 ASP A CA 1
ATOM 600 C C . ASP A 1 80 ? -16.982 33.285 21.709 1.00 62.75 80 ASP A C 1
ATOM 602 O O . ASP A 1 80 ? -17.648 34.201 21.165 1.00 62.75 80 ASP A O 1
#

Sequence (80 aa):
ARAKSGRLIGNLTGLLATLKGLPSAYDKDLQEDKEPSFDAFDTLNTTLPVLSGLIKTLRLQPEKMLAQLDASLFATDMAD

Secondary structure (DSSP, 8-state):
-HHHHHHHHHHHHHHHHHHTTPPSS--GGGGGGHHHHHHHHHHHHHHHHHHHHHHHHPPP-HHHHHTT--GGGGTTTTT-